Protein AF-A0A4S1DUV4-F1 (afdb_monomer_lite)

pLDDT: mean 82.34, std 13.81, range [53.66, 98.56]

Radius of gyration: 16.76 Å; chains: 1; bounding box: 39×39×36 Å

Organism: NCBI:txid2559571

Secondary structure (DSSP, 8-state):
-HHHHHH----SS---SSSSHHHHHHHHHH--SB-TT-PBPPS--SHHHHH-TT-GGGGS-S-EEEEE-S-TT---GGGSEEEEE-SSEEEEE-TTS-EEEEETTT-TT--S--TT-GGGHHHHHHHHHHHHHHHT-

Sequence (137 aa):
MDALTKEGTVFTNAHTNAPICAPSRASFLIGILKNDNGKPLSGHNLKPFLENPDNPKSKESDVALTVVRGNFKSNEVMEQSYSVRSETYRYIRYVNGKEELYDNEKDPYEWDNLASDKKHSKIKKNLQQQMNQSLNI

Foldseek 3Di:
DVVVVVVDDDDLDDDFFAQDPPLRCCCVPPVDQADPVDDGRRGARCVQCVVPVPRPSNPPAQWDKYWDQQDPVDPDPLNTKMWIDGSFKIWIAGSVRDIFIDGCVVCVPRPDGCLPPPVCVVVNVVRVVSNCVSVVD

Structure (mmCIF, N/CA/C/O backbone):
data_AF-A0A4S1DUV4-F1
#
_entry.id   AF-A0A4S1DUV4-F1
#
loop_
_atom_site.group_PDB
_atom_site.id
_atom_site.type_symbol
_atom_site.label_atom_id
_atom_site.label_alt_id
_atom_site.label_comp_id
_atom_site.label_asym_id
_atom_site.label_entity_id
_atom_site.label_seq_id
_atom_site.pdbx_PDB_ins_code
_atom_site.Cartn_x
_atom_site.Cartn_y
_atom_site.Cartn_z
_atom_site.occupancy
_atom_site.B_iso_or_equiv
_atom_site.auth_seq_id
_atom_site.auth_comp_id
_atom_site.auth_asym_id
_atom_site.auth_atom_id
_atom_site.pdbx_PDB_model_num
ATOM 1 N N . MET A 1 1 ? -15.190 -20.205 -11.407 1.00 58.97 1 MET A N 1
ATOM 2 C CA . MET A 1 1 ? -14.057 -19.572 -10.700 1.00 58.97 1 MET A CA 1
ATOM 3 C C . MET A 1 1 ? -13.325 -20.601 -9.839 1.00 58.97 1 MET A C 1
ATOM 5 O O . MET A 1 1 ? -12.121 -20.720 -9.977 1.00 58.97 1 MET A O 1
ATOM 9 N N . ASP A 1 2 ? -14.042 -21.425 -9.069 1.00 71.25 2 ASP A N 1
ATOM 10 C CA . ASP A 1 2 ? -13.473 -22.418 -8.131 1.00 71.25 2 ASP A CA 1
ATOM 11 C C . ASP A 1 2 ? -12.518 -23.452 -8.746 1.00 71.25 2 ASP A C 1
ATOM 13 O O . ASP A 1 2 ? -11.578 -23.894 -8.089 1.00 71.25 2 ASP A O 1
ATOM 17 N N . ALA A 1 3 ? -12.730 -23.831 -10.010 1.00 74.44 3 ALA A N 1
ATOM 18 C CA . ALA A 1 3 ? -11.822 -24.730 -10.725 1.00 74.44 3 ALA A CA 1
ATOM 19 C C . ALA A 1 3 ? -10.429 -24.102 -10.939 1.00 74.44 3 ALA A C 1
ATOM 21 O O . ALA A 1 3 ? -9.428 -24.771 -10.721 1.00 74.44 3 ALA A O 1
ATOM 22 N N . LEU A 1 4 ? -10.364 -22.804 -11.263 1.00 75.31 4 LEU A N 1
ATOM 23 C CA . LEU A 1 4 ? -9.109 -22.050 -11.400 1.00 75.31 4 LEU A CA 1
ATOM 24 C C . LEU A 1 4 ? -8.438 -21.810 -10.042 1.00 75.31 4 LEU A C 1
ATOM 26 O O . LEU A 1 4 ? -7.217 -21.860 -9.940 1.00 75.31 4 LEU A O 1
ATOM 30 N N . THR A 1 5 ? -9.226 -21.601 -8.984 1.00 76.62 5 THR A N 1
ATOM 31 C CA . THR A 1 5 ? -8.697 -21.449 -7.621 1.00 76.62 5 THR A CA 1
ATOM 32 C C . THR A 1 5 ? -7.985 -22.715 -7.138 1.00 76.62 5 THR A C 1
ATOM 34 O O . THR A 1 5 ? -6.985 -22.609 -6.437 1.00 76.62 5 THR A O 1
ATOM 37 N N . LYS A 1 6 ? -8.448 -23.908 -7.540 1.00 77.19 6 LYS A N 1
ATOM 38 C CA . LYS A 1 6 ? -7.811 -25.192 -7.186 1.00 77.19 6 LYS A CA 1
ATOM 39 C C . LYS A 1 6 ? -6.458 -25.429 -7.861 1.00 77.19 6 LYS A C 1
ATOM 41 O O . LYS A 1 6 ? -5.679 -26.231 -7.359 1.00 77.19 6 LYS A O 1
ATOM 46 N N . GLU A 1 7 ? -6.191 -24.752 -8.973 1.00 84.50 7 GLU A N 1
ATOM 47 C CA . GLU A 1 7 ? -4.924 -24.848 -9.711 1.00 84.50 7 GLU A CA 1
ATOM 48 C C . GLU A 1 7 ? -3.952 -23.706 -9.363 1.00 84.50 7 GLU A C 1
ATOM 50 O O . GLU A 1 7 ? -2.797 -23.713 -9.790 1.00 84.50 7 GLU A O 1
ATOM 55 N N . GLY A 1 8 ? -4.401 -22.720 -8.580 1.00 77.69 8 GLY A N 1
ATOM 56 C CA . GLY A 1 8 ? -3.588 -21.595 -8.137 1.00 77.69 8 GLY A CA 1
ATOM 57 C C . GLY A 1 8 ? -2.713 -21.928 -6.927 1.00 77.69 8 GLY A C 1
ATOM 58 O O . GLY A 1 8 ? -3.057 -22.761 -6.092 1.00 77.69 8 GLY A O 1
ATOM 59 N N . THR A 1 9 ? -1.591 -21.220 -6.799 1.00 77.38 9 THR A N 1
ATOM 60 C CA . THR A 1 9 ? -0.785 -21.202 -5.572 1.00 77.38 9 THR A CA 1
ATOM 61 C C . THR A 1 9 ? -0.915 -19.843 -4.892 1.00 77.38 9 THR A C 1
ATOM 63 O O . THR A 1 9 ? -0.941 -18.807 -5.563 1.00 77.38 9 THR A O 1
ATOM 66 N N . VAL A 1 10 ? -1.013 -19.838 -3.564 1.00 70.25 10 VAL A N 1
ATOM 67 C CA . VAL A 1 10 ? -1.049 -18.617 -2.754 1.00 70.25 10 VAL A CA 1
ATOM 68 C C . VAL A 1 10 ? 0.304 -18.460 -2.085 1.00 70.25 10 VAL A C 1
ATOM 70 O O . VAL A 1 10 ? 0.715 -19.295 -1.283 1.00 70.25 10 VAL A O 1
ATOM 73 N N . PHE A 1 11 ? 0.991 -17.366 -2.395 1.00 67.81 11 PHE A N 1
ATOM 74 C CA . PHE A 1 11 ? 2.179 -16.971 -1.655 1.00 67.81 11 PHE A CA 1
ATOM 75 C C . PHE A 1 11 ? 1.737 -16.166 -0.436 1.00 67.81 11 PHE A C 1
ATOM 77 O O . PHE A 1 11 ? 1.164 -15.089 -0.576 1.00 67.81 11 PHE A O 1
ATOM 84 N N . THR A 1 12 ? 2.003 -16.687 0.761 1.00 61.38 12 THR A N 1
ATOM 85 C CA . THR A 1 12 ? 1.778 -15.954 2.018 1.00 61.38 12 THR A CA 1
ATOM 86 C C . THR A 1 12 ? 2.760 -14.800 2.186 1.00 61.38 12 THR A C 1
ATOM 88 O O . THR A 1 12 ? 2.474 -13.852 2.908 1.00 61.38 12 THR A O 1
ATOM 91 N N . ASN A 1 13 ? 3.901 -14.864 1.493 1.00 53.66 13 ASN A N 1
ATOM 92 C CA . ASN A 1 13 ? 4.904 -13.816 1.480 1.00 53.66 13 ASN A CA 1
ATOM 93 C C . ASN A 1 13 ? 5.512 -13.693 0.075 1.00 53.66 13 ASN A C 1
ATOM 95 O O . ASN A 1 13 ? 6.153 -14.626 -0.413 1.00 53.66 13 ASN A O 1
ATOM 99 N N . ALA A 1 14 ? 5.271 -12.566 -0.592 1.00 64.44 14 ALA A N 1
ATOM 100 C CA . ALA A 1 14 ? 5.768 -12.287 -1.933 1.00 64.44 14 ALA A CA 1
ATOM 101 C C . ALA A 1 14 ? 6.636 -11.031 -1.892 1.00 64.44 14 ALA A C 1
ATOM 103 O O . ALA A 1 14 ? 6.148 -9.933 -1.633 1.00 64.44 14 ALA A O 1
ATOM 104 N N . HIS A 1 15 ? 7.925 -11.203 -2.171 1.00 68.00 15 HIS A N 1
ATOM 105 C CA . HIS A 1 15 ? 8.901 -10.119 -2.155 1.00 68.00 15 HIS A CA 1
ATOM 106 C C . HIS A 1 15 ? 9.131 -9.610 -3.570 1.00 68.00 15 HIS A C 1
ATOM 108 O O . HIS A 1 15 ? 9.429 -10.389 -4.476 1.00 68.00 15 HIS A O 1
ATOM 114 N N . THR A 1 16 ? 9.029 -8.297 -3.761 1.00 63.25 16 THR A N 1
ATOM 115 C CA . THR A 1 16 ? 9.495 -7.642 -4.982 1.00 63.25 16 THR A CA 1
ATOM 116 C C . THR A 1 16 ? 10.494 -6.567 -4.619 1.00 63.25 16 THR A C 1
ATOM 118 O O . THR A 1 16 ? 10.277 -5.765 -3.716 1.00 63.25 16 THR A O 1
ATOM 121 N N . ASN A 1 17 ? 11.595 -6.531 -5.354 1.00 63.91 17 ASN A N 1
ATOM 122 C CA . ASN A 1 17 ? 12.565 -5.467 -5.215 1.00 63.91 17 ASN A CA 1
ATOM 123 C C . ASN A 1 17 ? 12.007 -4.128 -5.709 1.00 63.91 17 ASN A C 1
ATOM 125 O O . ASN A 1 17 ? 12.415 -3.116 -5.174 1.00 63.91 17 ASN A O 1
ATOM 129 N N . ALA A 1 18 ? 11.101 -4.096 -6.695 1.00 65.62 18 ALA A N 1
ATOM 130 C CA . ALA A 1 18 ? 10.556 -2.861 -7.264 1.00 65.62 18 ALA A CA 1
ATOM 131 C C . ALA A 1 18 ? 9.076 -3.023 -7.661 1.00 65.62 18 ALA A C 1
ATOM 133 O O . ALA A 1 18 ? 8.679 -4.091 -8.133 1.00 65.62 18 ALA A O 1
ATOM 134 N N . PRO A 1 19 ? 8.249 -1.965 -7.583 1.00 61.34 19 PRO A N 1
ATOM 135 C CA . PRO A 1 19 ? 6.815 -2.040 -7.887 1.00 61.34 19 PRO A CA 1
ATOM 136 C C . PRO A 1 19 ? 6.493 -2.082 -9.398 1.00 61.34 19 PRO A C 1
ATOM 138 O O . PRO A 1 19 ? 5.350 -1.877 -9.799 1.00 61.34 19 PRO A O 1
ATOM 141 N N . ILE A 1 20 ? 7.491 -2.315 -10.264 1.00 70.06 20 ILE A 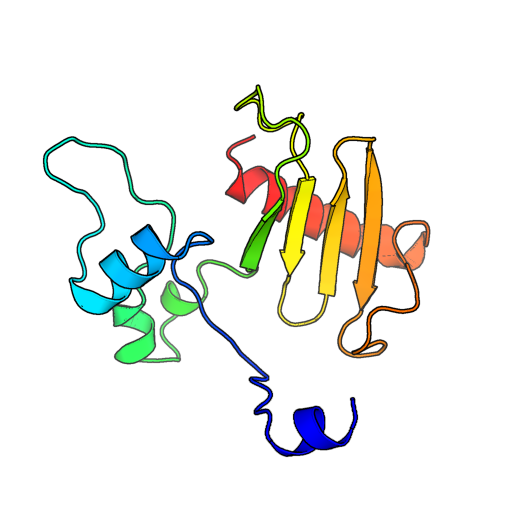N 1
ATOM 142 C CA . ILE A 1 20 ? 7.345 -2.377 -11.727 1.00 70.06 20 ILE A CA 1
ATOM 143 C C . ILE A 1 20 ? 8.063 -3.628 -12.251 1.00 70.06 20 ILE A C 1
ATOM 145 O O . ILE A 1 20 ? 9.207 -3.907 -11.892 1.00 70.06 20 ILE A O 1
ATOM 149 N N . CYS A 1 21 ? 7.420 -4.362 -13.164 1.00 67.56 21 CYS A N 1
ATOM 150 C CA . CYS A 1 21 ? 7.891 -5.670 -13.634 1.00 67.56 21 CYS A CA 1
ATOM 151 C C . CYS A 1 21 ? 9.261 -5.648 -14.341 1.00 67.56 21 CYS A C 1
ATOM 153 O O . CYS A 1 21 ? 10.024 -6.607 -14.250 1.00 67.56 21 CYS A O 1
ATOM 155 N N . ALA A 1 22 ? 9.590 -4.586 -15.080 1.00 64.44 22 ALA A N 1
ATOM 156 C CA . ALA A 1 22 ? 10.858 -4.468 -15.800 1.00 64.44 22 ALA A CA 1
ATOM 157 C C . ALA A 1 22 ? 12.064 -4.215 -14.871 1.00 64.44 22 ALA A C 1
ATOM 159 O O . ALA A 1 22 ? 13.003 -5.008 -14.927 1.00 64.44 22 ALA A O 1
ATOM 160 N N . PRO A 1 23 ? 12.058 -3.200 -13.982 1.00 63.22 23 PRO A N 1
ATOM 161 C CA . PRO A 1 23 ? 13.144 -3.008 -13.023 1.00 63.22 23 PRO A CA 1
ATOM 162 C C . PRO A 1 23 ? 13.186 -4.114 -11.966 1.00 63.22 23 PRO A C 1
ATOM 164 O O . PRO A 1 23 ? 14.271 -4.440 -11.488 1.00 63.22 23 PRO A O 1
ATOM 167 N N . SER A 1 24 ? 12.047 -4.752 -11.657 1.00 67.06 24 SER A N 1
ATOM 168 C CA . SER A 1 24 ? 12.037 -5.921 -10.780 1.00 67.06 24 SER A CA 1
ATOM 169 C C . SER A 1 24 ? 12.853 -7.077 -11.365 1.00 67.06 24 SER A C 1
ATOM 171 O O . SER A 1 24 ? 13.849 -7.508 -10.784 1.00 67.06 24 SER A O 1
ATOM 173 N N . ARG A 1 25 ? 12.517 -7.494 -12.594 1.00 69.19 25 ARG A N 1
ATOM 174 C CA . ARG A 1 25 ? 13.255 -8.548 -13.306 1.00 69.19 25 ARG A CA 1
ATOM 175 C C . ARG A 1 25 ? 14.713 -8.176 -13.552 1.00 69.19 25 ARG A C 1
ATOM 177 O O . ARG A 1 25 ? 15.572 -9.039 -13.425 1.00 69.19 25 ARG A O 1
ATOM 184 N N . ALA A 1 26 ? 15.006 -6.915 -13.875 1.00 64.62 26 ALA A N 1
ATOM 185 C CA . ALA A 1 26 ? 16.381 -6.466 -14.064 1.00 64.62 26 ALA A CA 1
ATOM 186 C C . ALA A 1 26 ? 17.192 -6.603 -12.765 1.00 64.62 26 ALA A C 1
ATOM 188 O O . ALA A 1 26 ? 18.219 -7.272 -12.756 1.00 64.62 26 ALA A O 1
ATOM 189 N N . SER A 1 27 ? 16.730 -6.067 -11.634 1.00 64.25 27 SER A N 1
ATOM 190 C CA . SER A 1 27 ? 17.528 -6.189 -10.408 1.00 64.25 27 SER A CA 1
ATOM 191 C C . SER A 1 27 ? 17.664 -7.640 -9.936 1.00 64.25 27 SER A C 1
ATOM 193 O O . SER A 1 27 ? 18.717 -7.987 -9.409 1.00 64.25 27 SER A O 1
ATOM 195 N N . PHE A 1 28 ? 16.639 -8.479 -10.123 1.00 67.50 28 PHE A N 1
ATOM 196 C CA . PHE A 1 28 ? 16.706 -9.889 -9.745 1.00 67.50 28 PHE A CA 1
ATOM 197 C C . PHE A 1 28 ? 17.696 -10.677 -10.616 1.00 67.50 28 PHE A C 1
ATOM 199 O O . PHE A 1 28 ? 18.499 -11.442 -10.091 1.00 67.50 28 PHE A O 1
ATOM 206 N N . LEU A 1 29 ? 17.664 -10.482 -11.939 1.00 64.44 29 LEU A N 1
ATOM 207 C CA . LEU A 1 29 ? 18.445 -11.290 -12.882 1.00 64.44 29 LEU A CA 1
ATOM 208 C C . LEU A 1 29 ? 19.899 -10.838 -13.026 1.00 64.44 29 LEU A C 1
ATOM 210 O O . LEU A 1 29 ? 20.772 -11.677 -13.224 1.00 64.44 29 LEU A O 1
ATOM 214 N N . ILE A 1 30 ? 20.160 -9.529 -12.976 1.00 64.31 30 ILE A N 1
ATOM 215 C CA . ILE A 1 30 ? 21.489 -8.979 -13.295 1.00 64.31 30 ILE A CA 1
ATOM 216 C C . ILE A 1 30 ? 22.150 -8.259 -12.115 1.00 64.31 30 ILE A C 1
ATOM 218 O O . ILE A 1 30 ? 23.311 -7.877 -12.217 1.00 64.31 30 ILE A O 1
ATOM 222 N N . GLY A 1 31 ? 21.451 -8.063 -10.989 1.00 62.25 31 GLY A N 1
ATOM 223 C CA . GLY A 1 31 ? 22.004 -7.371 -9.816 1.00 62.25 31 GLY A CA 1
ATOM 224 C C . GLY A 1 31 ? 22.360 -5.897 -10.062 1.00 62.25 31 GLY A C 1
ATOM 225 O O . GLY A 1 31 ? 23.015 -5.271 -9.229 1.00 62.25 31 GLY A O 1
ATOM 226 N N . ILE A 1 32 ? 21.945 -5.332 -11.200 1.00 61.16 32 ILE A N 1
ATOM 227 C CA . ILE A 1 32 ? 22.255 -3.961 -11.608 1.00 61.16 32 ILE A CA 1
ATOM 228 C C . ILE A 1 32 ? 21.178 -3.016 -11.067 1.00 61.16 32 ILE A C 1
ATOM 230 O O . ILE A 1 32 ? 20.002 -3.162 -11.394 1.00 61.16 32 ILE A O 1
ATOM 234 N N . LEU A 1 33 ? 21.593 -2.031 -10.259 1.00 59.47 33 LEU A N 1
ATOM 235 C CA . LEU A 1 33 ? 20.733 -0.987 -9.667 1.00 59.47 33 LEU A CA 1
ATOM 236 C C . LEU A 1 33 ? 20.773 0.356 -10.429 1.00 59.47 33 LEU A C 1
ATOM 238 O O . LEU A 1 33 ? 20.018 1.274 -10.112 1.00 59.47 33 LEU A O 1
ATOM 242 N N . LYS A 1 34 ? 21.647 0.497 -11.432 1.00 55.03 34 LYS A N 1
ATOM 243 C CA . LYS A 1 34 ? 21.774 1.692 -12.284 1.00 55.03 34 LYS A CA 1
ATOM 244 C C . LYS A 1 34 ? 22.204 1.272 -13.686 1.00 55.03 34 LYS A C 1
ATOM 246 O O . LYS A 1 34 ? 23.137 0.489 -13.805 1.00 55.03 34 LYS A O 1
ATOM 251 N N . ASN A 1 35 ? 21.556 1.787 -14.728 1.00 55.75 35 ASN A N 1
ATOM 252 C CA . ASN A 1 35 ? 22.101 1.694 -16.085 1.00 55.75 35 ASN A CA 1
ATOM 253 C C . ASN A 1 35 ? 23.043 2.879 -16.362 1.00 55.75 35 ASN A C 1
ATOM 255 O O . ASN A 1 35 ? 22.971 3.902 -15.678 1.00 55.75 35 ASN A O 1
ATOM 259 N N . ASP A 1 36 ? 23.886 2.762 -17.390 1.00 56.84 36 ASP A N 1
ATOM 260 C CA . ASP A 1 36 ? 24.900 3.768 -17.761 1.00 56.84 36 ASP A CA 1
ATOM 261 C C . ASP A 1 36 ? 24.310 5.151 -18.118 1.00 56.84 36 ASP A C 1
ATOM 263 O O . ASP A 1 36 ? 25.018 6.153 -18.124 1.00 56.84 36 ASP A O 1
ATOM 267 N N . ASN A 1 37 ? 22.990 5.221 -18.343 1.00 62.97 37 ASN A N 1
ATOM 268 C CA . ASN A 1 37 ? 22.235 6.438 -18.664 1.00 62.97 37 ASN A CA 1
ATOM 269 C C . ASN A 1 37 ? 21.440 7.020 -17.465 1.00 62.97 37 ASN A C 1
ATOM 271 O O . ASN A 1 37 ? 20.659 7.957 -17.631 1.00 62.97 37 ASN A O 1
ATOM 275 N N . GLY A 1 38 ? 21.650 6.499 -16.249 1.00 60.06 38 GLY A N 1
ATOM 276 C CA . GLY A 1 38 ? 21.644 7.300 -15.021 1.00 60.06 38 GLY A CA 1
ATOM 277 C C . GLY A 1 38 ? 20.317 7.648 -14.339 1.00 60.06 38 GLY A C 1
ATOM 278 O O . GLY A 1 38 ? 20.317 8.574 -13.528 1.00 60.06 38 GLY A O 1
ATOM 279 N N . LYS A 1 39 ? 19.203 6.933 -14.562 1.00 60.69 39 LYS A N 1
ATOM 280 C CA . LYS A 1 39 ? 18.090 7.004 -13.589 1.00 60.69 39 LYS A CA 1
ATOM 281 C C . LYS A 1 39 ? 18.334 6.002 -12.453 1.00 60.69 39 LYS A C 1
ATOM 283 O O . LYS A 1 39 ? 18.540 4.824 -12.749 1.00 60.69 39 LYS A O 1
ATOM 288 N N . PRO A 1 40 ? 18.317 6.426 -11.174 1.00 64.62 40 PRO A N 1
ATOM 289 C CA . PRO A 1 40 ? 18.346 5.492 -10.054 1.00 64.62 40 PRO A CA 1
ATOM 290 C C . PRO A 1 40 ? 17.197 4.489 -10.193 1.00 64.62 40 PRO A C 1
ATOM 292 O O . PRO A 1 40 ? 16.057 4.901 -10.420 1.00 64.62 40 PRO A O 1
ATOM 295 N N . LEU A 1 41 ? 17.481 3.188 -10.082 1.00 66.75 41 LEU A N 1
ATOM 296 C CA . LEU A 1 41 ? 16.408 2.211 -9.943 1.00 66.75 41 LEU A CA 1
ATOM 297 C C . LEU A 1 41 ? 15.799 2.364 -8.551 1.00 66.75 41 LEU A C 1
ATOM 299 O O . LEU A 1 41 ? 16.515 2.397 -7.551 1.00 66.75 41 LEU A O 1
ATOM 303 N N . SER A 1 42 ? 14.475 2.477 -8.501 1.00 66.19 42 SER A N 1
ATOM 304 C CA . SER A 1 42 ? 13.736 2.310 -7.257 1.00 66.19 42 SER A CA 1
ATOM 305 C C . SER A 1 42 ? 13.79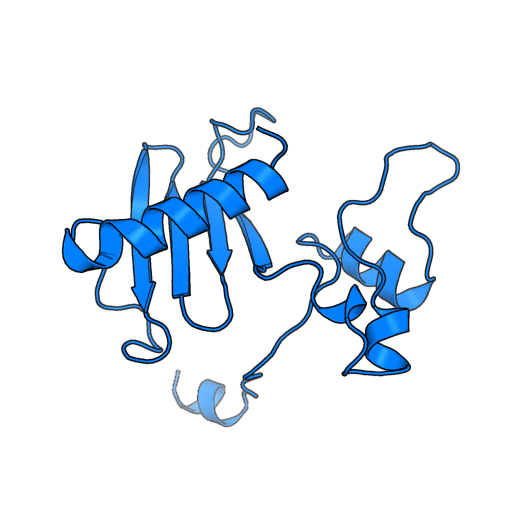2 0.845 -6.834 1.00 66.19 42 SER A C 1
ATOM 307 O O . SER A 1 42 ? 13.785 -0.049 -7.686 1.00 66.19 42 SER A O 1
ATOM 309 N N . GLY A 1 43 ? 13.837 0.608 -5.523 1.00 69.25 43 GLY A N 1
ATOM 310 C CA . GLY A 1 43 ? 13.806 -0.738 -4.970 1.00 69.25 43 GLY A CA 1
ATOM 311 C C . GLY A 1 43 ? 15.028 -1.181 -4.174 1.00 69.25 43 GLY A C 1
ATOM 312 O O . GLY A 1 43 ? 16.018 -0.459 -4.084 1.00 69.25 43 GLY A O 1
ATOM 313 N N . HIS A 1 44 ? 14.961 -2.397 -3.622 1.00 73.38 44 HIS A N 1
ATOM 314 C CA . HIS A 1 44 ? 15.999 -2.971 -2.755 1.00 73.38 44 HIS A CA 1
ATOM 315 C C . HIS A 1 44 ? 16.728 -4.144 -3.417 1.00 73.38 44 HIS A C 1
ATOM 317 O O . HIS A 1 44 ? 16.138 -4.947 -4.136 1.00 73.38 44 HIS A O 1
ATOM 323 N N . ASN A 1 45 ? 18.029 -4.282 -3.161 1.00 72.94 45 ASN A N 1
ATOM 324 C CA . ASN A 1 45 ? 18.773 -5.462 -3.596 1.00 72.94 45 ASN A CA 1
ATOM 325 C C . ASN A 1 45 ? 18.287 -6.690 -2.809 1.00 72.94 45 ASN A C 1
ATOM 327 O O . ASN A 1 45 ? 18.359 -6.686 -1.586 1.00 72.94 45 ASN A O 1
ATOM 331 N N . LEU A 1 46 ? 17.837 -7.744 -3.496 1.00 76.38 46 LEU A N 1
ATOM 332 C CA . LEU A 1 46 ? 17.393 -8.987 -2.850 1.00 76.38 46 LEU A CA 1
ATOM 333 C C . LEU A 1 46 ? 18.542 -9.930 -2.488 1.00 76.38 46 LEU A C 1
ATOM 335 O O . LEU A 1 46 ? 18.337 -10.855 -1.710 1.00 76.38 46 LEU A O 1
ATOM 339 N N . LYS A 1 47 ? 19.757 -9.716 -3.004 1.00 78.50 47 LYS A N 1
ATOM 340 C CA . LYS A 1 47 ? 20.909 -10.577 -2.705 1.00 78.50 47 LYS A CA 1
ATOM 341 C C . LYS A 1 47 ? 21.146 -10.766 -1.193 1.00 78.50 47 LYS A C 1
ATOM 343 O O . LYS A 1 47 ? 21.261 -11.917 -0.787 1.00 78.50 47 LYS A O 1
ATOM 348 N N . PRO A 1 48 ? 21.138 -9.715 -0.345 1.00 79.19 48 PRO A N 1
ATOM 349 C CA . PRO A 1 48 ? 21.289 -9.879 1.099 1.00 79.19 48 PRO A CA 1
ATOM 350 C C . PRO A 1 48 ? 20.223 -10.783 1.730 1.00 79.19 48 PRO A C 1
ATOM 352 O O . PRO A 1 48 ? 20.554 -11.525 2.647 1.00 79.19 48 PRO A O 1
ATOM 355 N N . PHE A 1 49 ? 18.980 -10.741 1.231 1.00 79.81 49 PHE A N 1
ATOM 356 C CA . PHE A 1 49 ? 17.891 -11.621 1.670 1.00 79.81 49 PHE A CA 1
ATOM 357 C C . PHE A 1 49 ? 18.101 -13.068 1.208 1.00 79.81 49 PHE A C 1
ATOM 359 O O . PHE A 1 49 ? 17.917 -13.994 1.989 1.00 79.81 49 PHE A O 1
ATOM 366 N N . LEU A 1 50 ? 18.510 -13.266 -0.049 1.00 81.50 50 LEU A N 1
ATOM 367 C CA . LEU A 1 50 ? 18.761 -14.597 -0.613 1.00 81.50 50 LEU A CA 1
ATOM 368 C C . LEU A 1 50 ? 19.957 -15.297 0.048 1.00 81.50 50 LEU A C 1
ATOM 370 O O . LEU A 1 50 ? 19.949 -16.515 0.187 1.00 81.50 50 LEU A O 1
ATOM 374 N N . GLU A 1 51 ? 20.980 -14.536 0.443 1.00 86.50 51 GLU A N 1
ATOM 375 C CA . GLU A 1 51 ? 22.154 -15.057 1.153 1.00 86.50 51 GLU A CA 1
ATOM 376 C C . GLU A 1 51 ? 21.857 -15.336 2.630 1.00 86.50 51 GLU A C 1
ATOM 378 O O . GLU A 1 51 ? 22.337 -16.328 3.176 1.00 86.50 51 GLU A O 1
ATOM 383 N N . ASN A 1 52 ? 21.082 -14.466 3.283 1.00 84.75 52 ASN A N 1
ATOM 384 C CA . ASN A 1 52 ? 20.656 -14.641 4.664 1.00 84.75 52 ASN A CA 1
ATOM 385 C C . ASN A 1 52 ? 19.282 -13.977 4.895 1.00 84.75 52 ASN A C 1
ATOM 387 O O . ASN A 1 52 ? 19.213 -12.749 5.017 1.00 84.75 52 ASN A O 1
ATOM 391 N N . PRO A 1 53 ? 18.198 -14.760 5.026 1.00 81.31 53 PRO A N 1
ATOM 392 C CA . PRO A 1 53 ? 16.857 -14.226 5.264 1.00 81.31 53 PRO A CA 1
ATOM 393 C C . PRO A 1 53 ? 16.756 -13.363 6.530 1.00 81.31 53 PRO A C 1
ATOM 395 O O . PRO A 1 53 ? 16.010 -12.383 6.543 1.00 81.31 53 PRO A O 1
ATOM 398 N N . ASP A 1 54 ? 17.563 -13.667 7.552 1.00 82.06 54 ASP A N 1
ATOM 399 C CA . ASP A 1 54 ? 17.601 -12.949 8.831 1.00 82.06 54 ASP A CA 1
ATOM 400 C C . ASP A 1 54 ? 18.465 -11.676 8.791 1.00 82.06 54 ASP A C 1
ATOM 402 O O . ASP A 1 54 ? 18.628 -10.991 9.804 1.00 82.06 54 ASP A O 1
ATOM 406 N N . ASN A 1 55 ? 19.042 -11.333 7.635 1.00 78.44 55 ASN A N 1
ATOM 407 C CA . ASN A 1 55 ? 19.832 -10.119 7.474 1.00 78.44 55 ASN A CA 1
ATOM 408 C C . ASN A 1 55 ? 18.962 -8.879 7.746 1.00 78.44 55 ASN A C 1
ATOM 410 O O . ASN A 1 55 ? 17.989 -8.672 7.036 1.00 78.44 55 ASN A O 1
ATOM 414 N N . PRO A 1 56 ? 19.319 -7.977 8.674 1.00 70.25 56 PRO A N 1
ATOM 415 C CA . PRO A 1 56 ? 18.519 -6.780 8.948 1.00 70.25 56 PRO A CA 1
ATOM 416 C C . PRO A 1 56 ? 18.275 -5.897 7.714 1.00 70.25 56 PRO A C 1
ATOM 418 O O . PRO A 1 56 ? 17.246 -5.233 7.629 1.00 70.25 56 PRO A O 1
ATOM 421 N N . LYS A 1 57 ? 19.187 -5.923 6.729 1.00 67.06 57 LYS A N 1
ATOM 422 C CA . LYS A 1 57 ? 19.040 -5.198 5.455 1.00 67.06 57 LYS A CA 1
ATOM 423 C C . LYS A 1 57 ? 17.970 -5.787 4.529 1.00 67.06 57 LYS A C 1
ATOM 425 O O . LYS A 1 57 ? 17.566 -5.128 3.580 1.00 67.06 57 LYS A O 1
ATOM 430 N N . SER A 1 58 ? 17.514 -7.019 4.772 1.00 61.97 58 SER A N 1
ATOM 431 C CA . SER A 1 58 ? 16.413 -7.628 4.017 1.00 61.97 58 SER A CA 1
ATOM 432 C C . SER A 1 58 ? 15.042 -7.063 4.396 1.00 61.97 58 SER A C 1
ATOM 434 O O . SER A 1 58 ? 14.094 -7.225 3.634 1.00 61.97 58 SER A O 1
ATOM 436 N N . LYS A 1 59 ? 14.948 -6.365 5.536 1.00 62.97 59 LYS A N 1
ATOM 437 C CA . LYS A 1 59 ? 13.720 -5.762 6.075 1.00 62.97 59 LYS A CA 1
ATOM 438 C C . LYS A 1 59 ? 13.662 -4.244 5.877 1.00 62.97 59 LYS A C 1
ATOM 440 O O . LYS A 1 59 ? 12.982 -3.545 6.611 1.00 62.97 59 LYS A O 1
ATOM 445 N N . GLU A 1 60 ? 14.413 -3.706 4.916 1.00 61.47 60 GLU A N 1
ATOM 446 C CA . GLU A 1 60 ? 14.492 -2.254 4.686 1.00 61.47 60 GLU A CA 1
ATOM 447 C C . GLU A 1 60 ? 13.191 -1.631 4.147 1.00 61.47 60 GLU A C 1
ATOM 449 O O . GLU A 1 60 ? 13.050 -0.409 4.182 1.00 61.47 60 GLU A O 1
ATOM 454 N N . SER A 1 61 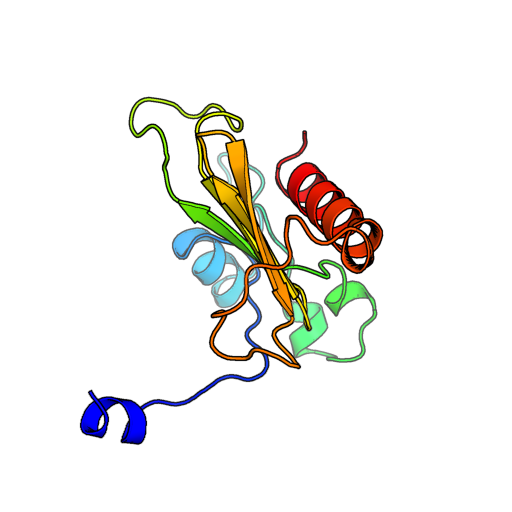? 12.236 -2.438 3.670 1.00 65.06 61 SER A N 1
ATOM 455 C CA . SER A 1 61 ? 10.904 -1.971 3.288 1.00 65.06 61 SER A CA 1
ATOM 456 C C . SER A 1 61 ? 9.832 -2.830 3.942 1.00 65.06 61 SER A C 1
ATOM 458 O O . SER A 1 61 ? 9.658 -3.993 3.586 1.00 65.06 61 SER A O 1
ATOM 460 N N . ASP A 1 62 ? 9.091 -2.233 4.874 1.00 78.44 62 ASP A N 1
ATOM 461 C CA . ASP A 1 62 ? 7.981 -2.894 5.566 1.00 78.44 62 ASP A CA 1
ATOM 462 C C . ASP A 1 62 ? 6.711 -2.982 4.698 1.00 78.44 62 ASP A C 1
ATOM 464 O O . ASP A 1 62 ? 5.707 -3.558 5.125 1.00 78.44 62 ASP A O 1
ATOM 468 N N . VAL A 1 63 ? 6.721 -2.395 3.488 1.00 87.38 63 VAL A N 1
ATOM 469 C CA . VAL A 1 63 ? 5.551 -2.334 2.604 1.00 87.38 63 VAL A CA 1
ATOM 470 C C . VAL A 1 63 ? 5.870 -2.538 1.125 1.00 87.38 63 VAL A C 1
ATOM 472 O O . VAL A 1 63 ? 6.812 -1.986 0.568 1.00 87.38 63 VAL A O 1
ATOM 475 N N . ALA A 1 64 ? 4.975 -3.235 0.430 1.00 87.31 64 ALA A N 1
ATOM 476 C CA . ALA A 1 64 ? 4.940 -3.281 -1.025 1.00 87.31 64 ALA A CA 1
ATOM 477 C C . ALA A 1 64 ? 4.070 -2.143 -1.585 1.00 87.31 64 ALA A C 1
ATOM 479 O O . ALA A 1 64 ? 2.871 -2.077 -1.301 1.00 87.31 64 ALA A O 1
ATOM 480 N N . LEU A 1 65 ? 4.650 -1.268 -2.416 1.00 89.38 65 LEU A N 1
ATOM 481 C CA . LEU A 1 65 ? 3.930 -0.209 -3.136 1.00 89.38 65 LEU A CA 1
ATOM 482 C C . LEU A 1 65 ? 3.325 -0.746 -4.445 1.00 89.38 65 LEU A C 1
ATOM 484 O O . LEU A 1 65 ? 3.954 -1.500 -5.178 1.00 89.38 65 LEU A O 1
ATOM 488 N N . THR A 1 66 ? 2.116 -0.316 -4.788 1.00 90.75 66 THR A N 1
ATOM 489 C CA . THR A 1 66 ? 1.480 -0.543 -6.094 1.00 90.75 66 THR A CA 1
ATOM 490 C C . THR A 1 66 ? 0.899 0.768 -6.607 1.00 90.75 66 THR A C 1
ATOM 492 O O . THR A 1 66 ? 0.341 1.549 -5.836 1.00 90.75 66 THR A O 1
ATOM 495 N N . VAL A 1 67 ? 1.019 1.011 -7.913 1.00 90.88 67 VAL A N 1
ATOM 496 C CA . VAL A 1 67 ? 0.496 2.210 -8.579 1.00 90.88 67 VAL A CA 1
ATOM 497 C C . VAL A 1 67 ? -0.515 1.804 -9.641 1.00 90.88 67 VAL A C 1
ATOM 499 O O . VAL A 1 67 ? -0.217 0.970 -10.494 1.00 90.88 67 VAL A O 1
ATOM 502 N N . VAL A 1 68 ? -1.676 2.452 -9.642 1.00 91.06 68 VAL A N 1
ATOM 503 C CA . VAL A 1 68 ? -2.624 2.421 -10.759 1.00 91.06 68 VAL A CA 1
ATOM 504 C C . VAL A 1 68 ? -2.749 3.838 -11.296 1.00 91.06 68 VAL A C 1
ATOM 506 O O . VAL A 1 68 ? -2.979 4.781 -10.535 1.00 91.06 68 VAL A O 1
ATOM 509 N N . ARG A 1 69 ? -2.573 4.005 -12.612 1.00 91.06 69 ARG A N 1
ATOM 510 C CA . ARG A 1 69 ? -2.678 5.329 -13.227 1.00 91.06 69 ARG A CA 1
ATOM 511 C C . ARG A 1 69 ? -4.097 5.874 -13.076 1.00 91.06 69 ARG A C 1
ATOM 513 O O . ARG A 1 69 ? -5.043 5.271 -13.570 1.00 91.06 69 ARG A O 1
ATOM 520 N N . GLY A 1 70 ? -4.216 7.012 -12.394 1.00 87.75 70 GLY A N 1
ATOM 521 C CA . GLY A 1 70 ? -5.457 7.774 -12.262 1.00 87.75 70 GLY A CA 1
ATOM 522 C C . GLY A 1 70 ? -5.635 8.702 -13.459 1.00 87.75 70 GLY A C 1
ATOM 523 O O . GLY A 1 70 ? -6.625 8.613 -14.181 1.00 87.75 70 GLY A O 1
ATOM 524 N N . ASN A 1 71 ? -4.625 9.533 -13.722 1.00 88.56 71 ASN A N 1
ATOM 525 C CA . ASN A 1 71 ? -4.542 10.364 -14.916 1.00 88.56 71 ASN A CA 1
ATOM 526 C C . ASN A 1 71 ? -3.474 9.830 -15.882 1.00 88.56 71 ASN A C 1
ATOM 528 O O . ASN A 1 71 ? -2.273 9.986 -15.662 1.00 88.56 71 ASN A O 1
ATOM 532 N N . PHE A 1 72 ? -3.909 9.254 -17.007 1.00 87.94 72 PHE A N 1
ATOM 533 C CA . PHE A 1 72 ? -3.010 8.726 -18.041 1.00 87.94 72 PHE A CA 1
ATOM 534 C C . PHE A 1 72 ? -2.182 9.796 -18.762 1.00 87.94 72 PHE A C 1
ATOM 536 O O . PHE A 1 72 ? -1.194 9.451 -19.410 1.00 87.94 72 PHE A O 1
ATOM 543 N N . LYS A 1 73 ? -2.563 11.072 -18.659 1.00 92.31 73 LYS A N 1
ATOM 544 C CA . LYS A 1 73 ? -1.861 12.191 -19.302 1.00 92.31 73 LYS A CA 1
ATOM 545 C C . LYS A 1 73 ? -0.838 12.869 -18.390 1.00 92.31 73 LYS A C 1
ATOM 547 O O . LYS A 1 73 ? -0.122 13.745 -18.860 1.00 92.31 73 LYS A O 1
ATOM 552 N N . SER A 1 74 ? -0.760 12.474 -17.122 1.00 89.81 74 SER A N 1
ATOM 553 C CA . SER A 1 74 ? 0.070 13.135 -16.118 1.00 89.81 74 SER A CA 1
ATOM 554 C C . SER A 1 74 ? 1.050 12.176 -15.458 1.00 89.81 74 SER A C 1
ATOM 556 O O . SER A 1 74 ? 0.804 10.972 -15.361 1.00 89.81 74 SER A O 1
ATOM 558 N N . ASN A 1 75 ? 2.173 12.733 -15.010 1.00 86.94 75 ASN A N 1
ATOM 559 C CA . ASN A 1 75 ? 3.162 12.049 -14.182 1.00 86.94 75 ASN A CA 1
ATOM 560 C C . ASN A 1 75 ? 3.162 12.572 -12.736 1.00 86.94 75 ASN A C 1
ATOM 562 O O . ASN A 1 75 ? 3.973 12.113 -11.937 1.00 86.94 75 ASN A O 1
ATOM 566 N N . GLU A 1 76 ? 2.268 13.507 -12.400 1.00 90.25 76 GLU A N 1
ATOM 567 C CA . GLU A 1 76 ? 2.151 14.062 -11.054 1.00 90.25 76 GLU A CA 1
ATOM 568 C C . GLU A 1 76 ? 1.718 12.984 -10.061 1.00 90.25 76 GLU A C 1
ATOM 570 O O . GLU A 1 76 ? 0.737 12.269 -10.289 1.00 90.25 76 GLU A O 1
ATOM 575 N N . VAL A 1 77 ? 2.434 12.886 -8.938 1.00 89.25 77 VAL A N 1
ATOM 576 C CA . VAL A 1 77 ? 2.204 11.864 -7.901 1.00 89.25 77 VAL A CA 1
ATOM 577 C C . VAL A 1 77 ? 0.779 11.967 -7.347 1.00 89.25 77 VAL A C 1
ATOM 579 O O . VAL A 1 77 ? 0.059 10.979 -7.184 1.00 89.25 77 VAL A O 1
ATOM 582 N N . MET A 1 78 ? 0.312 13.190 -7.116 1.00 88.88 78 MET A N 1
ATOM 583 C CA . MET A 1 78 ? -1.018 13.434 -6.555 1.00 88.88 78 MET A CA 1
ATOM 584 C C . MET A 1 78 ? -2.162 13.076 -7.515 1.00 88.88 78 MET A C 1
ATOM 586 O O . MET A 1 78 ? -3.287 12.893 -7.062 1.00 88.88 78 MET A O 1
ATOM 590 N N . GLU A 1 79 ? -1.885 12.887 -8.808 1.00 93.62 79 GLU A N 1
ATOM 591 C CA . GLU A 1 79 ? -2.893 12.567 -9.828 1.00 93.62 79 GLU A CA 1
ATOM 592 C C . GLU A 1 79 ? -3.026 11.061 -10.129 1.00 93.62 79 GLU A C 1
ATOM 594 O O . GLU A 1 79 ? -3.718 10.657 -11.068 1.00 93.62 79 GLU A O 1
ATOM 599 N N . GLN A 1 80 ? -2.361 10.203 -9.352 1.00 94.44 80 GLN A N 1
ATOM 600 C CA . GLN A 1 80 ? -2.425 8.745 -9.521 1.00 94.44 80 GLN A CA 1
ATOM 601 C C . GLN A 1 80 ? -3.226 8.070 -8.402 1.00 94.44 80 GLN A C 1
ATOM 603 O O . GLN A 1 80 ? -3.812 8.737 -7.557 1.00 94.44 80 GLN A O 1
ATOM 608 N N . SER A 1 81 ? -3.310 6.742 -8.390 1.00 95.25 81 SER A N 1
ATOM 609 C CA . SER A 1 81 ? -3.825 5.979 -7.245 1.00 95.25 81 SER A CA 1
ATOM 610 C C . SER A 1 81 ? -2.747 5.025 -6.746 1.00 95.25 81 SER A C 1
ATOM 612 O O . SER A 1 81 ? -2.013 4.444 -7.550 1.00 95.25 81 SER A O 1
ATOM 614 N N . TYR A 1 82 ? -2.653 4.864 -5.429 1.00 95.75 82 TYR A N 1
ATOM 615 C CA . TYR A 1 82 ? -1.603 4.079 -4.789 1.00 95.75 82 TYR A CA 1
ATOM 616 C C . TYR A 1 82 ? -2.174 3.098 -3.782 1.00 95.75 82 TYR A C 1
ATOM 618 O O . TYR A 1 82 ? -3.168 3.385 -3.119 1.00 95.75 82 TYR A O 1
ATOM 626 N N . SER A 1 83 ? -1.490 1.972 -3.630 1.00 96.00 83 SER A N 1
ATOM 627 C CA . SER A 1 83 ? -1.694 1.022 -2.544 1.00 96.00 83 SER A CA 1
ATOM 628 C C . SER A 1 83 ? -0.353 0.721 -1.891 1.00 96.00 83 SER A C 1
ATOM 630 O O . SER A 1 83 ? 0.631 0.528 -2.599 1.00 96.00 83 SER A O 1
ATOM 632 N N . VAL A 1 84 ? -0.319 0.636 -0.566 1.00 94.25 84 VAL A N 1
ATOM 633 C CA . VAL A 1 84 ? 0.785 0.025 0.183 1.00 94.25 84 VAL A CA 1
ATOM 634 C C . VAL A 1 84 ? 0.256 -1.170 0.959 1.00 94.25 84 VAL A C 1
ATOM 636 O O . VAL A 1 84 ? -0.823 -1.099 1.549 1.00 94.25 84 VAL A O 1
ATOM 639 N N . ARG A 1 85 ? 0.995 -2.276 0.940 1.00 93.19 85 ARG A N 1
ATOM 640 C CA . ARG A 1 85 ? 0.659 -3.486 1.692 1.00 93.19 85 ARG A CA 1
ATOM 641 C C . ARG A 1 85 ? 1.810 -3.851 2.613 1.00 93.19 85 ARG A C 1
ATOM 643 O O . ARG A 1 85 ? 2.894 -4.131 2.115 1.00 93.19 85 ARG A O 1
ATOM 650 N N . SER A 1 86 ? 1.559 -3.835 3.917 1.00 91.75 86 SER A N 1
ATOM 651 C CA . SER A 1 86 ? 2.453 -4.425 4.913 1.00 91.75 86 SER A CA 1
ATOM 652 C C . SER A 1 86 ? 2.170 -5.921 5.056 1.00 91.75 86 SER A C 1
ATOM 654 O O . SER A 1 86 ? 1.341 -6.479 4.333 1.00 91.75 86 SER A O 1
ATOM 656 N N . GLU A 1 87 ? 2.829 -6.578 6.010 1.00 88.62 87 GLU A N 1
ATOM 657 C CA . GLU A 1 87 ? 2.547 -7.980 6.339 1.00 88.62 87 GLU A CA 1
ATOM 658 C C . GLU A 1 87 ? 1.073 -8.215 6.715 1.00 88.62 87 GLU A C 1
ATOM 660 O O . GLU A 1 87 ? 0.507 -9.248 6.363 1.00 88.62 87 GLU A O 1
ATOM 665 N N . THR A 1 88 ? 0.435 -7.248 7.384 1.00 93.00 88 THR A N 1
ATOM 666 C CA . THR A 1 88 ? -0.880 -7.436 8.023 1.00 93.00 88 THR A CA 1
ATOM 667 C C . THR A 1 88 ? -1.965 -6.472 7.554 1.00 93.00 88 THR A C 1
ATOM 669 O O . THR A 1 88 ? -3.141 -6.740 7.778 1.00 93.00 88 THR A O 1
ATOM 672 N N . TYR A 1 89 ? -1.623 -5.375 6.872 1.00 96.62 89 TYR A N 1
ATOM 673 C CA . TYR A 1 89 ? -2.605 -4.389 6.413 1.00 96.62 89 TYR A CA 1
ATOM 674 C C . TYR A 1 89 ? -2.357 -3.956 4.973 1.00 96.62 89 TYR A C 1
ATOM 676 O O . TYR A 1 89 ? -1.219 -3.820 4.521 1.00 96.62 89 TYR A O 1
ATOM 684 N N . ARG A 1 90 ? -3.440 -3.610 4.278 1.00 97.75 90 ARG A N 1
ATOM 685 C CA . ARG A 1 90 ? -3.391 -2.874 3.013 1.00 97.75 90 ARG A CA 1
ATOM 686 C C . ARG A 1 90 ? -4.047 -1.516 3.179 1.00 97.75 90 ARG A C 1
ATOM 688 O O . ARG A 1 90 ? -5.170 -1.429 3.660 1.00 97.75 90 ARG A O 1
ATOM 695 N N . TYR A 1 91 ? -3.370 -0.470 2.719 1.00 98.12 91 TYR A N 1
ATOM 696 C CA . TYR A 1 91 ? -3.912 0.880 2.616 1.00 98.12 91 TYR A CA 1
ATOM 697 C C . TYR A 1 91 ? -3.929 1.341 1.157 1.00 98.12 91 TYR A C 1
ATOM 699 O O . TYR A 1 91 ? -2.923 1.215 0.458 1.00 98.12 91 TYR A O 1
ATOM 707 N N . ILE A 1 92 ? -5.053 1.902 0.709 1.00 98.12 92 ILE A N 1
ATOM 708 C CA . ILE A 1 92 ? -5.266 2.391 -0.657 1.00 98.12 92 ILE A CA 1
ATOM 709 C C . ILE A 1 92 ? -5.684 3.860 -0.608 1.00 98.12 92 ILE A C 1
ATOM 711 O O . ILE A 1 92 ? -6.565 4.238 0.163 1.00 98.12 92 ILE A O 1
ATOM 715 N N . ARG A 1 93 ? -5.086 4.680 -1.476 1.00 97.12 93 ARG A N 1
ATOM 716 C CA . ARG A 1 93 ? -5.495 6.064 -1.734 1.00 97.12 93 ARG A CA 1
ATOM 717 C C . ARG A 1 93 ? -5.790 6.261 -3.213 1.00 97.12 93 ARG A C 1
ATOM 719 O O . ARG A 1 93 ? -4.888 6.212 -4.056 1.00 97.12 93 ARG A O 1
ATOM 726 N N . TYR A 1 94 ? -7.037 6.578 -3.522 1.00 95.62 94 TYR A N 1
ATOM 727 C CA . TYR A 1 94 ? -7.467 6.897 -4.876 1.00 95.62 94 TYR A CA 1
ATOM 728 C C . TYR A 1 94 ? -7.148 8.341 -5.262 1.00 95.62 94 TYR A C 1
ATOM 730 O O . TYR A 1 94 ? -7.036 9.226 -4.415 1.00 95.62 94 TYR A O 1
ATOM 738 N N . VAL A 1 95 ? -7.064 8.591 -6.569 1.00 94.56 95 VAL A N 1
ATOM 739 C CA . VAL A 1 95 ? -6.882 9.939 -7.141 1.00 94.56 95 VAL A CA 1
ATOM 740 C C . VAL A 1 95 ? -7.976 10.926 -6.712 1.00 94.56 95 VAL A C 1
ATOM 742 O O . VAL A 1 95 ? -7.724 12.114 -6.562 1.00 94.56 95 VAL A O 1
ATOM 745 N N . ASN A 1 96 ? -9.193 10.440 -6.463 1.00 93.44 96 ASN A N 1
ATOM 746 C CA . ASN A 1 96 ? -10.321 11.259 -6.010 1.00 93.44 96 ASN A CA 1
ATOM 747 C C . ASN A 1 96 ? -10.316 11.529 -4.491 1.00 93.44 96 ASN A C 1
ATOM 749 O O . ASN A 1 96 ? -11.302 12.040 -3.965 1.00 93.44 96 ASN A O 1
ATOM 753 N N . GLY A 1 97 ? -9.252 11.141 -3.782 1.00 92.81 97 GLY A N 1
ATOM 754 C CA . GLY A 1 97 ? -9.109 11.327 -2.340 1.00 92.81 97 GLY A CA 1
ATOM 755 C C . GLY A 1 97 ? -9.842 10.300 -1.476 1.00 92.81 97 GLY A C 1
ATOM 756 O O . GLY A 1 97 ? -9.743 10.377 -0.256 1.00 92.81 97 GLY A O 1
ATOM 757 N N . LYS A 1 98 ? -10.560 9.330 -2.062 1.00 96.25 98 LYS A N 1
ATOM 758 C CA . LYS A 1 98 ? -11.115 8.211 -1.289 1.00 96.25 98 LYS A CA 1
ATOM 759 C C . LYS A 1 98 ? -9.995 7.310 -0.776 1.00 96.25 98 LYS A C 1
ATOM 761 O O . LYS A 1 98 ? -8.974 7.123 -1.442 1.00 96.25 98 LYS A O 1
ATOM 766 N N . GLU A 1 99 ? -10.233 6.726 0.388 1.00 97.88 99 GLU A N 1
ATOM 767 C CA . GLU A 1 99 ? -9.277 5.879 1.090 1.00 97.88 99 GLU A CA 1
ATOM 768 C C . GLU A 1 99 ? -9.908 4.537 1.451 1.00 97.88 99 GLU A C 1
ATOM 770 O O . GLU A 1 99 ? -11.094 4.469 1.794 1.00 97.88 99 GLU A O 1
ATOM 775 N N . GLU A 1 100 ? -9.092 3.489 1.429 1.00 98.44 100 GLU A N 1
ATOM 776 C CA . GLU A 1 100 ? -9.454 2.168 1.937 1.00 98.44 100 GLU A CA 1
ATOM 777 C C . GLU A 1 100 ? -8.357 1.626 2.845 1.00 98.44 100 GLU A C 1
ATOM 779 O O . GLU A 1 100 ? -7.171 1.895 2.641 1.00 98.44 100 GLU A O 1
ATOM 784 N N . LEU A 1 101 ? -8.762 0.883 3.870 1.00 98.56 101 LEU A N 1
ATOM 785 C CA . LEU A 1 101 ? -7.861 0.206 4.790 1.00 98.56 101 LEU A CA 1
ATOM 786 C C . LEU A 1 101 ? -8.440 -1.167 5.116 1.00 98.56 101 LEU A C 1
ATOM 788 O O . LEU A 1 101 ? -9.572 -1.240 5.580 1.00 98.56 101 LEU A O 1
ATOM 792 N N . TYR A 1 102 ? -7.640 -2.212 4.945 1.00 98.31 102 TYR A N 1
ATOM 793 C CA . TYR A 1 102 ? -8.031 -3.591 5.226 1.00 98.31 102 TYR A CA 1
ATOM 794 C C . TYR A 1 102 ? -7.028 -4.241 6.177 1.00 98.31 102 TYR A C 1
ATOM 796 O O . TYR A 1 102 ? -5.818 -4.085 6.001 1.00 98.31 102 TYR A O 1
ATOM 804 N N . ASP A 1 103 ? -7.538 -4.959 7.176 1.00 97.50 103 ASP A N 1
ATOM 805 C CA . ASP A 1 103 ? -6.768 -5.851 8.049 1.00 97.50 103 ASP A CA 1
ATOM 806 C C . ASP A 1 103 ? -6.731 -7.228 7.381 1.00 97.50 103 ASP A C 1
ATOM 808 O O . ASP A 1 103 ? -7.722 -7.950 7.389 1.00 97.50 103 ASP A O 1
ATOM 812 N N . ASN A 1 104 ? -5.611 -7.593 6.764 1.00 94.19 104 ASN A N 1
ATOM 813 C CA . ASN A 1 104 ? -5.510 -8.828 5.992 1.00 94.19 104 ASN A CA 1
ATOM 814 C C . ASN A 1 104 ? -5.429 -10.094 6.858 1.00 94.19 104 ASN A C 1
ATOM 816 O O . ASN A 1 104 ? -5.617 -11.186 6.323 1.00 94.19 104 ASN A O 1
ATOM 820 N N . GLU A 1 105 ? -5.164 -9.972 8.162 1.00 93.81 105 GLU A N 1
ATOM 821 C CA . GLU A 1 105 ? -5.200 -11.114 9.082 1.00 93.81 105 GLU A CA 1
ATOM 822 C C . GLU A 1 105 ? -6.642 -11.491 9.430 1.00 93.81 105 GLU A C 1
ATOM 824 O O . GLU A 1 105 ? -6.979 -12.674 9.495 1.00 93.81 105 GLU A O 1
ATOM 829 N N . LYS A 1 106 ? -7.503 -10.488 9.646 1.00 95.19 106 LYS A N 1
ATOM 830 C CA . LYS A 1 106 ? -8.918 -10.701 9.998 1.00 95.19 106 LYS A CA 1
ATOM 831 C C . LYS A 1 106 ? -9.845 -10.763 8.790 1.00 95.19 106 LYS A C 1
ATOM 833 O O . LYS A 1 106 ? -10.870 -11.438 8.841 1.00 95.19 106 LYS A O 1
ATOM 838 N N . ASP A 1 107 ? -9.482 -10.062 7.727 1.00 95.88 107 ASP A N 1
ATOM 839 C CA . ASP A 1 107 ? -10.243 -9.913 6.494 1.00 95.88 107 ASP A CA 1
ATOM 840 C C . ASP A 1 107 ? -9.337 -10.212 5.281 1.00 95.88 107 ASP A C 1
ATOM 842 O O . ASP A 1 107 ? -8.901 -9.313 4.551 1.00 95.88 107 ASP A O 1
ATOM 846 N N . PRO A 1 108 ? -9.004 -11.499 5.055 1.00 92.62 108 PRO A N 1
ATOM 847 C CA . PRO A 1 108 ? -8.095 -11.909 3.983 1.00 92.62 108 PRO A CA 1
ATOM 848 C C . PRO A 1 108 ? -8.637 -11.606 2.579 1.00 92.62 108 PRO A C 1
ATOM 850 O O . PRO A 1 108 ? -7.863 -11.601 1.620 1.00 92.62 108 PRO A O 1
ATOM 853 N N . TYR A 1 109 ? -9.944 -11.356 2.454 1.00 92.69 109 TYR A N 1
ATOM 854 C CA . TYR A 1 109 ? -10.620 -11.051 1.194 1.00 92.69 109 TYR A CA 1
ATOM 855 C C . TYR A 1 109 ? -10.938 -9.562 1.007 1.00 92.69 109 TYR A C 1
ATOM 857 O O . TYR A 1 109 ? -11.461 -9.206 -0.048 1.00 92.69 109 TYR A O 1
ATOM 865 N N . GLU A 1 110 ? -10.579 -8.710 1.974 1.00 95.06 110 GLU A N 1
ATOM 866 C CA . GLU A 1 110 ? -10.669 -7.246 1.880 1.00 95.06 110 GLU A CA 1
ATOM 867 C C . GLU A 1 110 ? -12.104 -6.748 1.619 1.00 95.06 110 GLU A C 1
ATOM 869 O O . GLU A 1 110 ? -12.358 -5.951 0.716 1.00 95.06 110 GLU A O 1
ATOM 874 N N . TRP A 1 111 ? -13.071 -7.258 2.383 1.00 96.75 111 TRP A N 1
ATOM 875 C CA . TRP A 1 111 ? -14.484 -6.887 2.290 1.00 96.75 111 TRP A CA 1
ATOM 876 C C . TRP A 1 111 ? -14.883 -5.725 3.202 1.00 96.75 111 TRP A C 1
ATOM 878 O O . TRP A 1 111 ? -15.828 -5.005 2.873 1.00 96.75 111 TRP A O 1
ATOM 888 N N . ASP A 1 112 ? -14.199 -5.535 4.331 1.00 97.50 112 ASP A N 1
ATOM 889 C CA . ASP A 1 112 ? -14.544 -4.516 5.323 1.00 97.50 112 ASP A CA 1
ATOM 890 C C . ASP A 1 112 ? -13.555 -3.346 5.299 1.00 97.50 112 ASP A C 1
ATOM 892 O O . ASP A 1 112 ? -12.409 -3.445 5.742 1.00 97.50 112 ASP A O 1
ATOM 896 N N . ASN A 1 113 ? -14.004 -2.202 4.779 1.00 98.19 113 ASN A N 1
ATOM 897 C CA . ASN A 1 113 ? -13.177 -1.004 4.699 1.00 98.19 113 ASN A CA 1
ATOM 898 C C . ASN A 1 113 ? -13.123 -0.260 6.048 1.00 98.19 113 ASN A C 1
ATOM 900 O O . ASN A 1 113 ? -14.044 0.465 6.435 1.00 98.19 113 ASN A O 1
ATOM 904 N N . LEU A 1 114 ? -11.962 -0.327 6.698 1.00 98.19 114 LEU A N 1
ATOM 905 C CA . LEU A 1 114 ? -11.668 0.264 8.004 1.00 98.19 114 LEU A CA 1
ATOM 906 C C . LEU A 1 114 ? -11.164 1.718 7.938 1.00 98.19 114 LEU A C 1
ATOM 908 O O . LEU A 1 114 ? -10.836 2.303 8.973 1.00 98.19 114 LEU A O 1
ATOM 912 N N . ALA A 1 115 ? -11.080 2.346 6.758 1.00 97.38 115 ALA A N 1
ATOM 913 C CA . ALA A 1 115 ? -10.435 3.659 6.594 1.00 97.38 115 ALA A CA 1
ATOM 914 C C . ALA A 1 115 ? -11.092 4.792 7.403 1.00 97.38 115 ALA A C 1
ATOM 916 O O . ALA A 1 115 ? -10.425 5.778 7.750 1.00 97.38 115 ALA A O 1
ATOM 917 N N . SER A 1 116 ? -12.387 4.652 7.700 1.00 96.88 116 SER A N 1
ATOM 918 C CA . SER A 1 116 ? -13.161 5.607 8.502 1.00 96.88 116 SER A CA 1
ATOM 919 C C . SER A 1 116 ? -13.232 5.239 9.990 1.00 96.88 116 SER A C 1
ATOM 921 O O . SER A 1 116 ? -13.731 6.034 10.790 1.00 96.88 116 SER A O 1
ATOM 923 N N . ASP A 1 117 ? -12.722 4.070 10.390 1.00 97.00 117 ASP A N 1
ATOM 924 C CA . ASP A 1 117 ? -12.737 3.646 11.786 1.00 97.00 117 ASP A CA 1
ATOM 925 C C . ASP A 1 117 ? -11.662 4.385 12.596 1.00 97.00 117 ASP A C 1
ATOM 927 O O . ASP A 1 117 ? -10.454 4.295 12.352 1.00 97.00 117 ASP A O 1
ATOM 931 N N . LYS A 1 118 ? -12.106 5.095 13.638 1.00 96.25 118 LYS A N 1
ATOM 932 C CA . LYS A 1 118 ? -11.230 5.834 14.552 1.00 96.25 118 LYS A CA 1
ATOM 933 C C . LYS A 1 118 ? -10.220 4.925 15.254 1.00 96.25 118 LYS A C 1
ATOM 935 O O . LYS A 1 118 ? -9.104 5.384 15.515 1.00 96.25 118 LYS A O 1
ATOM 940 N N . LYS A 1 119 ? -10.565 3.658 15.524 1.00 97.19 119 LYS A N 1
ATOM 941 C CA . LYS A 1 119 ? -9.658 2.694 16.175 1.00 97.19 119 LYS A CA 1
ATOM 942 C C . LYS A 1 119 ? -8.421 2.406 15.322 1.00 97.19 119 LYS A C 1
ATOM 944 O O . LYS A 1 119 ? -7.329 2.259 15.862 1.00 97.19 119 LYS A O 1
ATOM 949 N N . HIS A 1 120 ? -8.572 2.430 14.000 1.00 97.56 120 HIS A N 1
ATOM 950 C CA . HIS A 1 120 ? -7.508 2.140 13.038 1.00 97.56 120 HIS A CA 1
ATOM 951 C C . HIS A 1 120 ? -6.783 3.400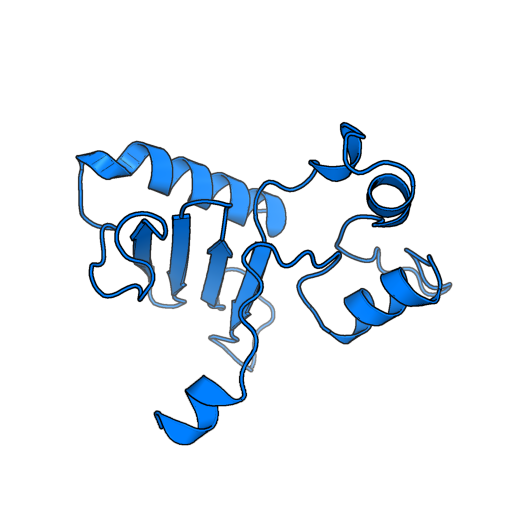 12.532 1.00 97.56 120 HIS A C 1
ATOM 953 O O . HIS A 1 120 ? -5.875 3.326 11.704 1.00 97.56 120 HIS A O 1
ATOM 959 N N . SER A 1 121 ? -7.109 4.579 13.070 1.00 96.12 121 SER A N 1
ATOM 960 C CA . SER A 1 121 ? -6.502 5.849 12.645 1.00 96.12 121 SER A CA 1
ATOM 961 C C . SER A 1 121 ? -4.973 5.877 12.772 1.00 96.12 121 SER A C 1
ATOM 963 O O . SER A 1 121 ? -4.303 6.481 11.935 1.00 96.12 121 SER A O 1
ATOM 965 N N . LYS A 1 122 ? -4.407 5.209 13.788 1.00 97.56 122 LYS A N 1
ATOM 966 C CA . LYS A 1 122 ? -2.953 5.142 13.994 1.00 97.56 122 LYS A CA 1
ATOM 967 C C . LYS A 1 122 ? -2.259 4.329 12.899 1.00 97.56 122 LYS A C 1
ATOM 969 O O . LYS A 1 122 ? -1.281 4.812 12.334 1.00 97.56 122 LYS A O 1
ATOM 974 N N . ILE A 1 123 ? -2.771 3.136 12.584 1.00 96.50 123 ILE A N 1
ATOM 975 C CA . ILE A 1 123 ? -2.190 2.286 11.536 1.00 96.50 123 ILE A CA 1
ATOM 976 C C . ILE A 1 123 ? -2.381 2.917 10.152 1.00 96.50 123 ILE A C 1
ATOM 978 O O . ILE A 1 123 ? -1.425 2.974 9.384 1.00 96.50 123 ILE A O 1
ATOM 982 N N . LYS A 1 124 ? -3.548 3.528 9.883 1.00 97.38 124 LYS A N 1
ATOM 983 C CA . LYS A 1 124 ? -3.790 4.274 8.639 1.00 97.38 124 LYS A CA 1
ATOM 984 C C . LYS A 1 124 ? -2.747 5.370 8.428 1.00 97.38 124 LYS A C 1
ATOM 986 O O . LYS A 1 124 ? -2.123 5.432 7.375 1.00 97.38 124 LYS A O 1
ATOM 991 N N . LYS A 1 125 ? -2.519 6.203 9.450 1.00 97.19 125 LYS A N 1
ATOM 992 C CA . LYS A 1 125 ? -1.523 7.285 9.395 1.00 97.19 125 LYS A CA 1
ATOM 993 C C . LYS A 1 125 ? -0.106 6.764 9.181 1.00 97.19 125 LYS A C 1
ATOM 995 O O . LYS A 1 125 ? 0.650 7.373 8.435 1.00 97.19 125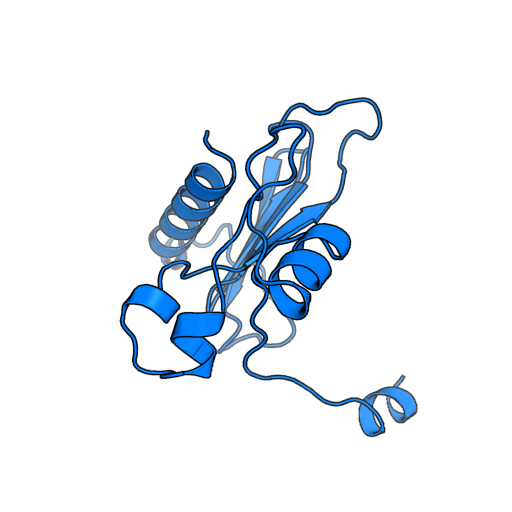 LYS A O 1
ATOM 1000 N N . ASN A 1 126 ? 0.258 5.652 9.816 1.00 96.12 126 ASN A N 1
ATOM 1001 C CA . ASN A 1 126 ? 1.577 5.062 9.626 1.00 96.12 126 ASN A CA 1
A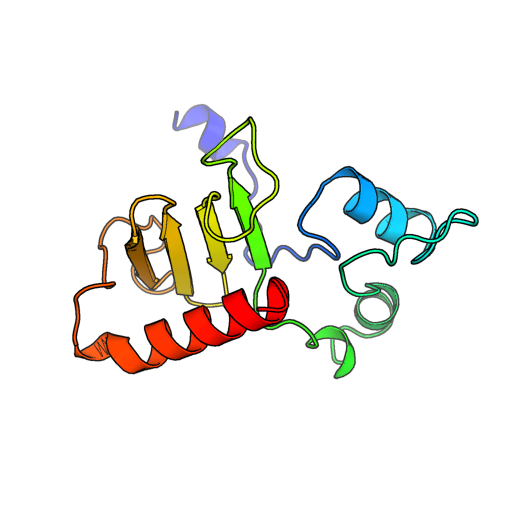TOM 1002 C C . ASN A 1 126 ? 1.772 4.563 8.183 1.00 96.12 126 ASN A C 1
ATOM 1004 O O . ASN A 1 126 ? 2.770 4.904 7.558 1.00 96.12 126 ASN A O 1
ATOM 1008 N N . LEU A 1 127 ? 0.797 3.849 7.616 1.00 96.50 127 LEU A N 1
ATOM 1009 C CA . LEU A 1 127 ? 0.869 3.390 6.224 1.00 96.50 127 LEU A CA 1
ATOM 1010 C C . LEU A 1 127 ? 0.839 4.551 5.221 1.00 96.50 127 LEU A C 1
ATOM 1012 O O . LEU A 1 127 ? 1.550 4.515 4.220 1.00 96.50 127 LEU A O 1
ATOM 1016 N N . GLN A 1 128 ? 0.085 5.617 5.504 1.00 95.56 128 GLN A N 1
ATOM 1017 C CA . GLN A 1 128 ? 0.137 6.865 4.733 1.00 95.56 128 GLN A CA 1
ATOM 1018 C C . GLN A 1 128 ? 1.546 7.470 4.720 1.00 95.56 128 GLN A C 1
ATOM 1020 O O . GLN A 1 128 ? 2.033 7.871 3.666 1.00 95.56 128 GLN A O 1
ATOM 1025 N N . GLN A 1 129 ? 2.225 7.507 5.869 1.00 94.62 129 GLN A N 1
ATOM 1026 C CA . GLN A 1 129 ? 3.601 8.003 5.957 1.00 94.62 129 GLN A CA 1
ATOM 1027 C C . GLN A 1 129 ? 4.571 7.133 5.150 1.00 94.62 129 GLN A C 1
ATOM 1029 O O . GLN A 1 129 ? 5.383 7.671 4.402 1.00 94.62 129 GLN A O 1
ATOM 1034 N N . GLN A 1 130 ? 4.452 5.806 5.238 1.00 92.44 130 GLN A N 1
ATOM 1035 C CA . GLN A 1 130 ? 5.286 4.885 4.458 1.00 92.44 130 GLN A CA 1
ATOM 1036 C C . GLN A 1 130 ? 5.039 5.009 2.945 1.00 92.44 130 GLN A C 1
ATOM 1038 O O . GLN A 1 130 ? 5.980 4.961 2.148 1.00 92.44 130 GLN A O 1
ATOM 1043 N N . MET A 1 131 ? 3.782 5.222 2.536 1.00 92.75 131 MET A N 1
ATOM 1044 C CA . MET A 1 131 ? 3.428 5.520 1.147 1.00 92.75 131 MET A CA 1
ATOM 1045 C C . MET A 1 131 ? 4.112 6.803 0.671 1.00 92.75 131 MET A C 1
ATOM 1047 O O . MET A 1 131 ? 4.770 6.787 -0.365 1.00 92.75 131 MET A O 1
ATOM 1051 N N . ASN A 1 132 ? 3.999 7.890 1.434 1.00 91.81 132 ASN A N 1
ATOM 1052 C CA . ASN A 1 132 ? 4.608 9.176 1.091 1.00 91.81 132 ASN A CA 1
ATOM 1053 C C . ASN A 1 132 ? 6.136 9.072 0.986 1.00 91.81 132 ASN A C 1
ATOM 1055 O O . ASN A 1 132 ? 6.715 9.506 -0.007 1.00 91.81 132 ASN A O 1
ATOM 1059 N N . GLN A 1 133 ? 6.774 8.378 1.933 1.00 88.62 133 GLN A N 1
ATOM 1060 C CA . GLN A 1 133 ? 8.208 8.101 1.892 1.00 88.62 133 GLN A CA 1
ATOM 1061 C C . GLN A 1 133 ? 8.609 7.323 0.629 1.00 88.62 133 GLN A C 1
ATOM 1063 O O . GLN A 1 133 ? 9.577 7.686 -0.032 1.00 88.62 133 GLN A O 1
ATOM 1068 N N . SER A 1 134 ? 7.838 6.299 0.245 1.00 85.12 134 SER A N 1
ATOM 1069 C CA . SER A 1 134 ? 8.087 5.515 -0.977 1.00 85.12 134 SER A CA 1
ATOM 1070 C C . SER A 1 134 ? 7.916 6.339 -2.260 1.00 85.12 134 SER A C 1
ATOM 1072 O O . SER A 1 134 ? 8.532 6.044 -3.285 1.00 85.12 134 SER A O 1
ATOM 1074 N N . LEU A 1 135 ? 7.069 7.368 -2.212 1.00 86.38 135 LEU A N 1
ATOM 1075 C CA . LEU A 1 135 ? 6.806 8.294 -3.312 1.00 86.38 135 LEU A CA 1
ATOM 1076 C C . LEU A 1 135 ? 7.741 9.516 -3.307 1.00 86.38 135 LEU A C 1
ATOM 1078 O O . LEU A 1 135 ? 7.732 10.271 -4.278 1.00 86.38 135 LEU A O 1
ATOM 1082 N N . ASN A 1 136 ? 8.578 9.669 -2.275 1.00 84.50 136 ASN A N 1
ATOM 1083 C CA . ASN A 1 136 ? 9.439 10.829 -2.028 1.00 84.50 136 ASN A CA 1
ATOM 1084 C C . ASN A 1 136 ? 8.665 12.161 -1.949 1.00 84.50 136 ASN A C 1
ATOM 1086 O O . ASN A 1 136 ? 9.094 13.153 -2.543 1.00 84.50 136 ASN A O 1
ATOM 1090 N N . ILE A 1 137 ? 7.530 12.173 -1.238 1.00 79.31 137 ILE A N 1
ATOM 1091 C CA . ILE A 1 137 ? 6.696 13.366 -0.986 1.00 79.31 137 ILE A CA 1
ATOM 1092 C C . ILE A 1 137 ? 6.422 13.593 0.500 1.00 79.31 137 ILE A C 1
ATOM 1094 O O . ILE A 1 137 ? 6.531 12.624 1.285 1.00 79.31 137 ILE A O 1
#

InterPro domains:
  IPR017850 Alkaline-phosphatase-like, core domain superfamily [G3DSA:3.40.720.10] (1-37)
  IPR017850 Alkaline-phosphatase-like, core domain superfamily [G3DSA:3.40.720.10] (38-136)
  IPR017850 Alkaline-phosphatase-like, core domain superfamily [SSF53649] (1-32)
  IPR017850 Alkaline-phosphatase-like, core domain superfamily [SSF53649] (39-133)
  IPR032506 N-sulphoglucosamine sulphohydrolase, C-terminal [PF16347] (40-133)